Protein AF-A0A959HBH4-F1 (afdb_monomer)

Mean predicted aligned error: 7.28 Å

Foldseek 3Di:
DVVVVVLVVVVVVLLVLLVVLLVVLVVVLVPDPPVVLNVLSVVLNVLSVVLSVLSVVLVVPVDPLVVCVVPDDPVVSVVSVVVSVVSSVVSVVSSVVSSVSSVVSVCVVPPPPPDD

Radius of gyration: 18.72 Å; Cα contacts (8 Å, |Δi|>4): 64; chains: 1; bounding box: 37×23×65 Å

Solvent-accessible surface area (backbone atoms only — not comparable to full-atom values): 6484 Å² total; per-residue (Å²): 110,70,70,59,54,55,50,49,57,55,47,53,55,49,45,55,51,36,54,49,52,41,62,63,45,52,62,51,54,78,69,59,83,53,62,71,59,38,52,53,46,52,53,29,37,51,41,33,53,52,32,44,49,52,49,53,50,46,66,73,64,55,73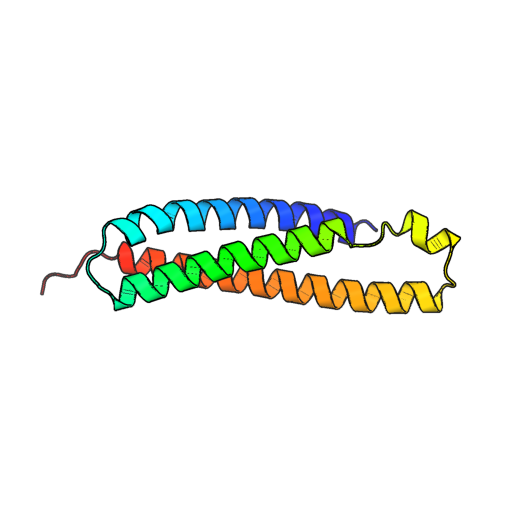,61,62,79,64,47,67,78,75,47,55,72,68,60,48,50,56,52,50,52,55,52,49,54,50,52,52,53,42,52,49,46,41,51,53,24,46,52,48,39,51,52,53,49,50,63,72,66,49,75,80,78,81,129

Structure (mmCIF, N/CA/C/O backbone):
data_AF-A0A959HBH4-F1
#
_entry.id   AF-A0A959HBH4-F1
#
loop_
_atom_site.group_PDB
_atom_site.id
_atom_site.type_symbol
_atom_site.label_atom_id
_atom_site.label_alt_id
_atom_site.label_comp_id
_atom_site.label_asym_id
_atom_site.label_entity_id
_atom_site.label_seq_id
_atom_site.pdbx_PDB_ins_code
_atom_site.Cartn_x
_atom_site.Cartn_y
_atom_site.Cartn_z
_atom_site.occupancy
_atom_site.B_iso_or_equiv
_atom_site.auth_seq_id
_atom_site.auth_comp_id
_atom_site.auth_asym_id
_atom_site.auth_atom_id
_atom_site.pdbx_PDB_model_num
ATOM 1 N N . PHE A 1 1 ? 7.709 -13.247 -21.802 1.00 41.91 1 PHE A N 1
ATOM 2 C CA . PHE A 1 1 ? 6.452 -12.535 -22.123 1.00 41.91 1 PHE A CA 1
ATOM 3 C C . PHE A 1 1 ? 5.258 -13.007 -21.307 1.00 41.91 1 PHE A C 1
ATOM 5 O O . PHE A 1 1 ? 4.688 -12.171 -20.628 1.00 41.91 1 PHE A O 1
ATOM 12 N N . ARG A 1 2 ? 4.916 -14.307 -21.293 1.00 44.38 2 ARG A N 1
ATOM 13 C CA . ARG A 1 2 ? 3.791 -14.850 -20.494 1.00 44.38 2 ARG A CA 1
ATOM 14 C C . ARG A 1 2 ? 3.864 -14.469 -19.004 1.00 44.38 2 ARG A C 1
ATOM 16 O O . ARG A 1 2 ? 2.944 -13.848 -18.504 1.00 44.38 2 ARG A O 1
ATOM 23 N N . LYS A 1 3 ? 5.050 -14.614 -18.396 1.00 54.50 3 LYS A N 1
ATOM 24 C CA . LYS A 1 3 ? 5.319 -14.209 -17.003 1.00 54.50 3 LYS A CA 1
ATOM 25 C C . LYS A 1 3 ? 4.983 -12.747 -16.664 1.00 54.50 3 LYS A C 1
ATOM 27 O O . LYS A 1 3 ? 4.623 -12.480 -15.534 1.00 54.50 3 LYS A O 1
ATOM 32 N N . MET A 1 4 ? 5.107 -11.805 -17.604 1.00 55.00 4 MET A N 1
ATOM 33 C CA . MET A 1 4 ? 4.866 -10.379 -17.323 1.00 55.00 4 MET A CA 1
ATOM 34 C C . MET A 1 4 ? 3.374 -10.018 -17.406 1.00 55.00 4 MET A C 1
ATOM 36 O O . MET A 1 4 ? 2.914 -9.187 -16.634 1.00 55.00 4 MET A O 1
ATOM 40 N N . MET A 1 5 ? 2.614 -10.680 -18.290 1.00 53.12 5 MET A N 1
ATOM 41 C CA . MET A 1 5 ? 1.144 -10.592 -18.305 1.00 53.12 5 MET A CA 1
ATOM 42 C C . MET A 1 5 ? 0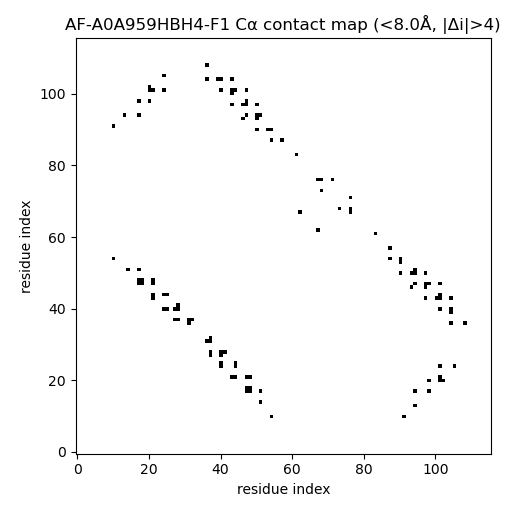.547 -11.262 -17.059 1.00 53.12 5 MET A C 1
ATOM 44 O O . MET A 1 5 ? -0.340 -10.700 -16.432 1.00 53.12 5 MET A O 1
ATOM 48 N N . ASP A 1 6 ? 1.097 -12.410 -16.648 1.00 65.62 6 ASP A N 1
ATOM 49 C CA . ASP A 1 6 ? 0.658 -13.107 -15.432 1.00 65.62 6 ASP A CA 1
ATOM 50 C C . ASP A 1 6 ? 0.889 -12.239 -14.176 1.00 65.62 6 ASP A C 1
ATOM 52 O O . ASP A 1 6 ? 0.053 -12.194 -13.279 1.00 65.62 6 ASP A O 1
ATOM 56 N N . VAL A 1 7 ? 2.001 -11.493 -14.126 1.00 66.69 7 VAL A N 1
ATOM 57 C CA . VAL A 1 7 ? 2.291 -10.538 -13.041 1.00 66.69 7 VAL A CA 1
ATOM 58 C C . VAL A 1 7 ? 1.347 -9.333 -13.070 1.00 66.69 7 VAL A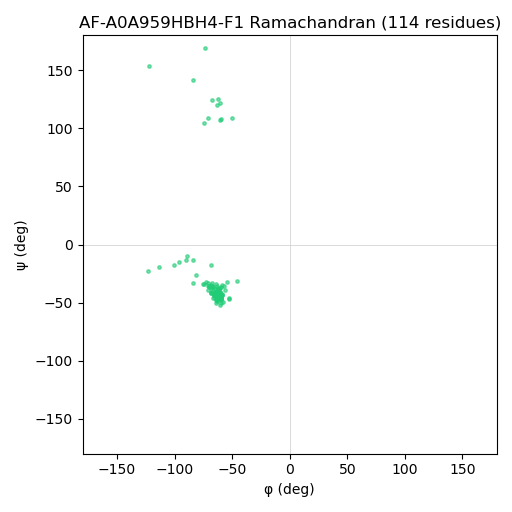 C 1
ATOM 60 O O . VAL A 1 7 ? 0.931 -8.880 -12.007 1.00 66.69 7 VAL A O 1
ATOM 63 N N . HIS A 1 8 ? 0.973 -8.838 -14.253 1.00 68.50 8 HIS A N 1
ATOM 64 C CA . HIS A 1 8 ? -0.008 -7.760 -14.394 1.00 68.50 8 HIS A CA 1
ATOM 65 C C . HIS A 1 8 ? -1.371 -8.161 -13.816 1.00 68.50 8 HIS A C 1
ATOM 67 O O . HIS A 1 8 ? -1.906 -7.452 -12.967 1.00 68.50 8 HIS A O 1
ATOM 73 N N . ASP A 1 9 ? -1.911 -9.310 -14.223 1.00 73.62 9 ASP A N 1
ATOM 74 C CA . ASP A 1 9 ? -3.252 -9.729 -13.801 1.00 73.62 9 ASP A CA 1
ATOM 75 C C . ASP A 1 9 ? -3.302 -10.015 -12.293 1.00 73.62 9 ASP A C 1
ATOM 77 O O . ASP A 1 9 ? -4.188 -9.524 -11.592 1.00 73.62 9 ASP A O 1
ATOM 81 N N . VAL A 1 10 ? -2.284 -10.701 -11.762 1.00 77.00 10 VAL A N 1
ATOM 82 C CA . VAL A 1 10 ? -2.151 -10.948 -10.317 1.00 77.00 10 VAL A CA 1
ATOM 83 C C . VAL A 1 10 ? -2.003 -9.643 -9.529 1.00 77.00 10 VAL A C 1
ATOM 85 O O . VAL A 1 10 ? -2.536 -9.515 -8.425 1.00 77.00 10 VAL A O 1
ATOM 88 N N . ALA A 1 11 ? -1.285 -8.655 -10.063 1.00 77.19 11 ALA A N 1
ATOM 89 C CA . ALA A 1 11 ? -1.141 -7.369 -9.396 1.00 77.19 11 ALA A CA 1
ATOM 90 C C . ALA A 1 11 ? -2.447 -6.563 -9.402 1.00 77.19 11 ALA A C 1
ATOM 92 O O . ALA A 1 11 ? -2.774 -5.946 -8.389 1.00 77.19 11 ALA A O 1
ATOM 93 N N . MET A 1 12 ? -3.232 -6.625 -10.481 1.00 80.75 12 MET A N 1
ATOM 94 C CA . MET A 1 12 ? -4.549 -5.984 -10.542 1.00 80.75 12 MET A CA 1
ATOM 95 C C . MET A 1 12 ? -5.524 -6.573 -9.518 1.00 80.75 12 MET A C 1
ATOM 97 O O . MET A 1 12 ? -6.245 -5.823 -8.858 1.00 80.75 12 MET A O 1
ATOM 101 N N . GLU A 1 13 ? -5.518 -7.893 -9.313 1.00 86.31 13 GLU A N 1
ATOM 102 C CA . GLU A 1 13 ? -6.309 -8.524 -8.248 1.00 86.31 13 GLU A CA 1
ATOM 103 C C . GLU A 1 13 ? -5.903 -8.015 -6.857 1.00 86.31 13 GLU A C 1
ATOM 105 O O . GLU A 1 13 ? -6.760 -7.656 -6.042 1.00 86.31 13 GLU A O 1
ATOM 110 N N . LYS A 1 14 ? -4.594 -7.905 -6.599 1.00 84.94 14 LYS A N 1
ATOM 111 C CA . LYS A 1 14 ? -4.070 -7.372 -5.333 1.00 84.94 14 LYS A CA 1
ATOM 112 C C . LYS A 1 14 ? -4.432 -5.900 -5.127 1.00 84.94 14 LYS A C 1
ATOM 114 O O . LYS A 1 14 ? -4.783 -5.529 -4.012 1.00 84.94 14 LYS A O 1
ATOM 119 N N . ILE A 1 15 ? -4.420 -5.075 -6.176 1.00 87.06 15 ILE A N 1
ATOM 120 C CA . ILE A 1 15 ? -4.868 -3.672 -6.110 1.00 87.06 15 ILE A CA 1
ATOM 121 C C . ILE A 1 15 ? -6.335 -3.589 -5.673 1.00 87.06 15 ILE A C 1
ATOM 123 O O . ILE A 1 15 ? -6.691 -2.770 -4.822 1.00 87.06 15 ILE A O 1
ATOM 127 N N . VAL A 1 16 ? -7.205 -4.447 -6.218 1.00 90.12 16 VAL A N 1
ATOM 128 C CA . VAL A 1 16 ? -8.621 -4.492 -5.816 1.00 90.12 16 VAL A CA 1
ATOM 129 C C . VAL A 1 16 ? -8.753 -4.860 -4.336 1.00 90.12 16 VAL A C 1
ATOM 131 O O . VAL A 1 16 ? -9.531 -4.233 -3.610 1.00 90.12 16 VAL A O 1
ATOM 134 N N . GLU A 1 17 ? -7.980 -5.841 -3.866 1.00 91.56 17 GLU A N 1
ATOM 135 C CA . GLU A 1 17 ? -7.958 -6.238 -2.456 1.00 91.56 17 GLU A CA 1
ATOM 136 C C . GLU A 1 17 ? -7.459 -5.108 -1.542 1.00 91.56 17 GLU A C 1
ATOM 138 O O . GLU A 1 17 ? -8.102 -4.803 -0.536 1.00 91.56 17 GLU A O 1
ATOM 143 N N . MET A 1 18 ? -6.368 -4.434 -1.908 1.00 92.00 18 MET A N 1
ATOM 144 C CA . MET A 1 18 ? -5.812 -3.301 -1.162 1.00 92.00 18 MET A CA 1
ATOM 145 C C . MET A 1 18 ? -6.812 -2.151 -1.046 1.00 92.00 18 MET A C 1
ATOM 147 O O . MET A 1 18 ? -7.060 -1.646 0.049 1.00 92.00 18 MET A O 1
ATOM 151 N N . ASN A 1 19 ? -7.464 -1.798 -2.155 1.00 91.44 19 ASN A N 1
ATOM 152 C CA . ASN A 1 19 ? -8.509 -0.779 -2.180 1.00 91.44 19 ASN A CA 1
ATOM 153 C C . ASN A 1 19 ? -9.704 -1.152 -1.294 1.00 91.44 19 ASN A C 1
ATOM 155 O O . ASN A 1 19 ? -10.279 -0.296 -0.614 1.00 91.44 19 ASN A O 1
ATOM 159 N N . ARG A 1 20 ? -10.079 -2.435 -1.262 1.00 94.12 20 ARG A N 1
ATOM 160 C CA . ARG A 1 20 ? -11.112 -2.933 -0.350 1.00 94.12 20 ARG A CA 1
ATOM 161 C C . ARG A 1 20 ? -10.680 -2.793 1.111 1.00 94.12 20 ARG A C 1
ATOM 163 O O . ARG A 1 20 ? -11.468 -2.279 1.899 1.00 94.12 20 ARG A O 1
ATOM 170 N N . LEU A 1 21 ? -9.456 -3.193 1.463 1.00 93.44 21 LEU A N 1
ATOM 171 C CA . LEU A 1 21 ? -8.917 -3.064 2.824 1.00 93.44 21 LEU A CA 1
ATOM 172 C C . LEU A 1 21 ? -8.880 -1.602 3.283 1.00 93.44 21 LEU A C 1
ATOM 174 O O . LEU A 1 21 ? -9.374 -1.296 4.366 1.00 93.44 21 LEU A O 1
ATOM 178 N N . ALA A 1 22 ? -8.393 -0.688 2.440 1.00 92.62 22 ALA A N 1
ATOM 179 C CA . ALA A 1 22 ? -8.369 0.741 2.748 1.00 92.62 22 ALA A CA 1
ATOM 180 C C . ALA A 1 22 ? -9.785 1.290 2.994 1.00 92.62 22 ALA A C 1
ATOM 182 O O . ALA A 1 22 ? -10.023 2.003 3.968 1.00 92.62 22 ALA A O 1
ATOM 183 N N . ARG A 1 23 ? -10.764 0.914 2.157 1.00 94.12 23 ARG A N 1
ATOM 184 C CA . ARG A 1 23 ? -12.178 1.288 2.352 1.00 94.12 23 ARG A CA 1
ATOM 185 C C . ARG A 1 23 ? -12.779 0.706 3.626 1.00 94.12 23 ARG A C 1
ATOM 187 O O . ARG A 1 23 ? -13.625 1.356 4.226 1.00 94.12 23 ARG A O 1
ATOM 194 N N . THR A 1 24 ? -12.368 -0.492 4.031 1.00 93.50 24 THR A N 1
ATOM 195 C CA . THR A 1 24 ? -12.807 -1.101 5.291 1.00 93.50 24 THR A CA 1
ATOM 196 C C . THR A 1 24 ? -12.196 -0.405 6.505 1.00 93.50 24 THR A C 1
ATOM 198 O O . THR A 1 24 ? -12.882 -0.269 7.509 1.00 93.50 24 THR A O 1
ATOM 201 N N . LEU A 1 25 ? -10.951 0.069 6.421 1.00 91.44 25 LEU A N 1
ATOM 202 C CA . LEU A 1 25 ? -10.263 0.758 7.517 1.00 91.44 25 LEU A CA 1
ATOM 203 C C . LEU A 1 25 ? -10.743 2.205 7.735 1.00 91.44 25 LEU A C 1
ATOM 205 O O . LEU A 1 25 ? -10.806 2.659 8.876 1.00 91.44 25 LEU A O 1
ATOM 209 N N . LYS A 1 26 ? -11.127 2.920 6.666 1.00 92.38 26 LYS A N 1
ATOM 210 C CA . LYS A 1 26 ? -11.552 4.337 6.722 1.00 92.38 26 LYS A CA 1
ATOM 211 C C . LYS A 1 26 ? -12.667 4.624 7.751 1.00 92.38 26 LYS A C 1
ATOM 213 O O . LYS A 1 26 ? -12.483 5.541 8.542 1.00 92.38 26 LYS A O 1
ATOM 218 N N . PRO A 1 27 ? -13.762 3.846 7.837 1.00 92.56 27 PRO A N 1
ATOM 219 C CA . PRO A 1 27 ? -14.784 4.056 8.863 1.00 92.56 27 PRO A CA 1
ATOM 220 C C . PRO A 1 27 ? -14.259 3.943 10.298 1.00 92.56 27 PRO A C 1
ATOM 222 O O . PRO A 1 27 ? -14.687 4.706 11.155 1.00 92.56 27 PRO A O 1
ATOM 225 N N . TYR A 1 28 ? -13.320 3.026 10.563 1.00 89.31 28 TYR A N 1
ATOM 226 C CA . TYR A 1 28 ? -12.747 2.853 11.902 1.00 89.31 28 TYR A CA 1
ATOM 227 C C . TYR A 1 28 ? -11.854 4.027 12.296 1.00 89.31 28 TYR A C 1
ATOM 229 O O . TYR A 1 28 ? -11.884 4.449 13.448 1.00 89.31 28 TYR A O 1
ATOM 237 N N . ARG A 1 29 ? -11.119 4.596 11.333 1.00 87.81 29 ARG A N 1
ATOM 238 C CA . ARG A 1 29 ? -10.379 5.848 11.532 1.00 87.81 29 ARG A CA 1
ATOM 239 C C . ARG A 1 29 ? -11.299 6.980 11.992 1.00 87.81 29 ARG A C 1
ATOM 241 O O . ARG A 1 29 ? -10.915 7.786 12.825 1.00 87.81 29 ARG A O 1
ATOM 248 N N . ASP A 1 30 ? -12.504 7.049 11.438 1.00 85.19 30 ASP A N 1
ATOM 249 C CA . ASP A 1 30 ? -13.426 8.149 11.718 1.00 85.19 30 ASP A CA 1
ATOM 250 C C . ASP A 1 30 ? -14.245 7.917 13.011 1.00 85.19 30 ASP A C 1
ATOM 252 O O . ASP A 1 30 ? -14.867 8.851 13.514 1.00 85.19 30 ASP A O 1
ATOM 256 N N . SER A 1 31 ? -14.254 6.691 13.559 1.00 86.12 31 SER A N 1
ATOM 257 C CA . SER A 1 31 ? -15.074 6.312 14.723 1.00 86.12 31 SER A CA 1
ATOM 258 C C . SER A 1 31 ? -14.301 5.973 16.002 1.00 86.12 31 SER A C 1
ATOM 260 O O . SER A 1 31 ? -14.914 5.896 17.065 1.00 86.12 31 SER A O 1
ATOM 262 N N . LEU A 1 32 ? -13.005 5.661 15.917 1.00 86.88 32 LEU A N 1
ATOM 263 C CA . LEU A 1 32 ? -12.203 5.268 17.080 1.00 86.88 32 LEU A CA 1
ATOM 264 C C . LEU A 1 32 ? -11.677 6.493 17.834 1.00 86.88 32 LEU A C 1
ATOM 266 O O . LEU A 1 32 ? -11.255 7.470 17.230 1.00 86.88 32 LEU A O 1
ATOM 270 N N . GLU A 1 33 ? -11.658 6.405 19.164 1.00 87.69 33 GLU A N 1
ATOM 271 C CA . GLU A 1 33 ? -11.054 7.419 20.045 1.00 87.69 33 GLU A CA 1
ATOM 272 C C . GLU A 1 33 ? -9.617 7.054 20.460 1.00 87.69 33 GLU A C 1
ATOM 274 O O . GLU A 1 33 ? -8.875 7.894 20.966 1.00 87.69 33 GLU A O 1
AT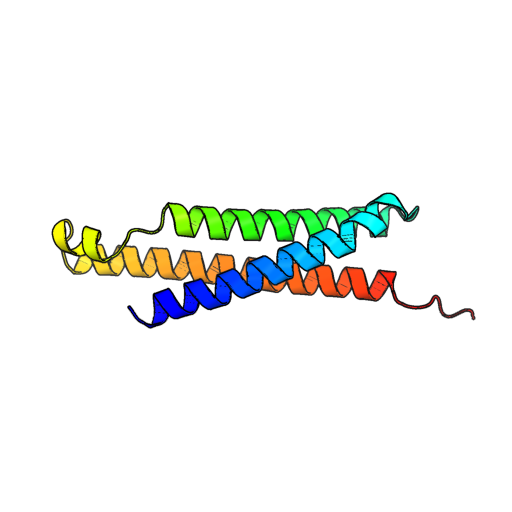OM 279 N N . ASP A 1 34 ? -9.211 5.794 20.260 1.00 89.06 34 ASP A N 1
ATOM 280 C CA . ASP A 1 34 ? -7.871 5.312 20.597 1.00 89.06 34 ASP A CA 1
ATOM 281 C C . ASP A 1 34 ? -6.846 5.834 19.584 1.00 89.06 34 ASP A C 1
ATOM 283 O O . ASP A 1 34 ? -6.745 5.331 18.463 1.00 89.06 34 ASP A O 1
ATOM 287 N N . GLN A 1 35 ? -6.066 6.833 19.999 1.00 88.94 35 GLN A N 1
ATOM 288 C CA . GLN A 1 35 ? -5.068 7.479 19.151 1.00 88.94 35 GLN A CA 1
ATOM 289 C C . GLN A 1 35 ? -4.004 6.507 18.620 1.00 88.94 35 GLN A C 1
ATOM 291 O O . GLN A 1 35 ? -3.567 6.660 17.482 1.00 88.94 35 GLN A O 1
ATOM 296 N N . ALA A 1 36 ? -3.609 5.490 19.394 1.00 89.06 36 ALA A N 1
ATOM 297 C CA . ALA A 1 36 ? -2.612 4.525 18.937 1.00 89.06 36 ALA A CA 1
ATOM 298 C C . ALA A 1 36 ? -3.171 3.665 17.794 1.00 89.06 36 ALA A C 1
ATOM 300 O O . ALA A 1 36 ? -2.496 3.453 16.787 1.00 89.06 36 ALA A O 1
ATOM 301 N N . LEU A 1 37 ? -4.431 3.231 17.906 1.00 88.31 37 LEU A N 1
ATOM 302 C CA . LEU A 1 37 ? -5.111 2.521 16.819 1.00 88.31 37 LEU A CA 1
ATOM 303 C C . LEU A 1 37 ? -5.371 3.428 15.611 1.00 88.31 37 LEU A C 1
ATOM 305 O O . LEU A 1 37 ? -5.246 2.968 14.478 1.00 88.31 37 LEU A O 1
ATOM 309 N N . LEU A 1 38 ? -5.697 4.706 15.820 1.00 91.31 38 LEU A N 1
ATOM 310 C CA . LEU A 1 38 ? -5.849 5.671 14.727 1.00 91.31 38 LEU A CA 1
ATOM 311 C C . LEU A 1 38 ? -4.554 5.842 13.927 1.00 91.31 38 LEU A C 1
ATOM 313 O O . LEU A 1 38 ? -4.596 5.825 12.695 1.00 91.31 38 LEU A O 1
ATOM 317 N N . ASP A 1 39 ? -3.413 5.962 14.603 1.00 92.50 39 ASP A N 1
ATOM 318 C CA . ASP A 1 39 ? -2.107 6.078 13.952 1.00 92.50 39 ASP A CA 1
ATOM 319 C C . ASP A 1 39 ? -1.763 4.797 13.170 1.00 92.50 39 ASP A C 1
ATOM 321 O O . ASP A 1 39 ? -1.311 4.874 12.024 1.00 92.50 39 ASP A O 1
ATOM 325 N N . GLU A 1 40 ? -2.056 3.614 13.731 1.00 92.88 40 GLU A N 1
ATOM 326 C CA . GLU A 1 40 ? -1.902 2.331 13.028 1.00 92.88 40 GLU A CA 1
ATOM 327 C C . GLU A 1 40 ? -2.788 2.242 11.773 1.00 92.88 40 GLU A C 1
ATOM 329 O O . GLU A 1 40 ? -2.331 1.784 10.723 1.00 92.88 40 GLU A O 1
ATOM 334 N N . ILE A 1 41 ? -4.040 2.700 11.852 1.00 92.38 41 ILE A N 1
ATOM 335 C CA . ILE A 1 41 ? -4.977 2.712 10.722 1.00 92.38 41 ILE A CA 1
ATOM 336 C C . ILE A 1 41 ? -4.512 3.678 9.631 1.00 92.38 41 ILE A C 1
ATOM 338 O O . ILE A 1 41 ? -4.527 3.317 8.453 1.00 92.38 41 ILE A O 1
ATOM 342 N N . ASN A 1 42 ? -4.096 4.888 10.006 1.00 93.31 42 ASN A N 1
ATOM 343 C CA . ASN A 1 42 ? -3.597 5.885 9.062 1.00 93.31 42 ASN A CA 1
ATOM 344 C C . ASN A 1 42 ? -2.371 5.366 8.315 1.00 93.31 42 ASN A C 1
ATOM 346 O O . ASN A 1 42 ? -2.340 5.409 7.086 1.00 93.31 42 ASN A O 1
ATOM 350 N N . LEU A 1 43 ? -1.415 4.789 9.047 1.00 94.00 43 LEU A N 1
ATOM 351 C CA . LEU A 1 43 ? -0.217 4.201 8.462 1.00 94.00 43 LEU A CA 1
ATOM 352 C C . LEU A 1 43 ? -0.549 3.017 7.543 1.00 94.00 43 LEU A C 1
ATOM 354 O O . LEU A 1 43 ? 0.056 2.867 6.481 1.00 94.00 43 LEU A O 1
ATOM 358 N N . ALA A 1 44 ? -1.511 2.171 7.923 1.00 92.50 44 ALA A N 1
ATOM 359 C CA . ALA A 1 44 ? -1.952 1.061 7.084 1.00 92.50 44 ALA A CA 1
ATOM 360 C C . ALA A 1 44 ? -2.602 1.553 5.780 1.00 92.50 44 ALA A C 1
ATOM 362 O O . ALA A 1 44 ? -2.302 1.017 4.714 1.00 92.50 44 ALA A O 1
ATOM 363 N N . ILE A 1 45 ? -3.453 2.583 5.839 1.00 93.06 45 ILE A N 1
ATOM 364 C CA . ILE A 1 45 ? -4.078 3.185 4.651 1.00 93.06 45 ILE A CA 1
ATOM 365 C C . ILE A 1 45 ? -3.017 3.815 3.743 1.00 93.06 45 ILE A C 1
ATOM 367 O O . ILE A 1 45 ? -3.015 3.528 2.549 1.00 93.06 45 ILE A O 1
ATOM 371 N N . GLU A 1 46 ? -2.093 4.602 4.295 1.00 94.50 46 GLU A N 1
ATOM 372 C CA . GLU A 1 46 ? -1.019 5.250 3.530 1.00 94.50 46 GLU A CA 1
ATOM 373 C C . GLU A 1 46 ? -0.151 4.221 2.795 1.00 94.50 46 GLU A C 1
ATOM 375 O O . GLU A 1 46 ? 0.141 4.371 1.610 1.00 94.50 46 GLU A O 1
ATOM 380 N N . ARG A 1 47 ? 0.210 3.123 3.466 1.00 92.50 47 ARG A N 1
ATOM 381 C CA . ARG A 1 47 ? 0.987 2.032 2.860 1.00 92.50 47 ARG A CA 1
ATOM 382 C C . ARG A 1 47 ? 0.240 1.331 1.729 1.00 92.50 47 ARG A C 1
ATOM 384 O O . ARG A 1 47 ? 0.844 1.015 0.706 1.00 92.50 47 ARG A O 1
ATOM 391 N N . LEU A 1 48 ? -1.061 1.092 1.902 1.00 92.31 48 LEU A N 1
ATOM 392 C CA . LEU A 1 48 ? -1.898 0.514 0.851 1.00 92.31 48 LEU A CA 1
ATOM 393 C C . LEU A 1 48 ? -1.982 1.449 -0.363 1.00 92.31 48 LEU A C 1
ATOM 395 O O . LEU A 1 48 ? -1.761 1.005 -1.484 1.00 92.31 48 LEU A O 1
ATOM 399 N N . GLU A 1 49 ? -2.263 2.732 -0.148 1.00 92.38 49 GLU A N 1
ATOM 400 C CA . GLU A 1 49 ? -2.405 3.711 -1.232 1.00 92.38 49 GLU A CA 1
ATOM 401 C C . GLU A 1 49 ? -1.062 3.955 -1.948 1.00 92.38 49 GLU A C 1
ATOM 403 O O . GLU A 1 49 ? -1.016 3.959 -3.177 1.00 92.38 49 GLU A O 1
ATOM 408 N N . GLY A 1 50 ? 0.051 4.034 -1.212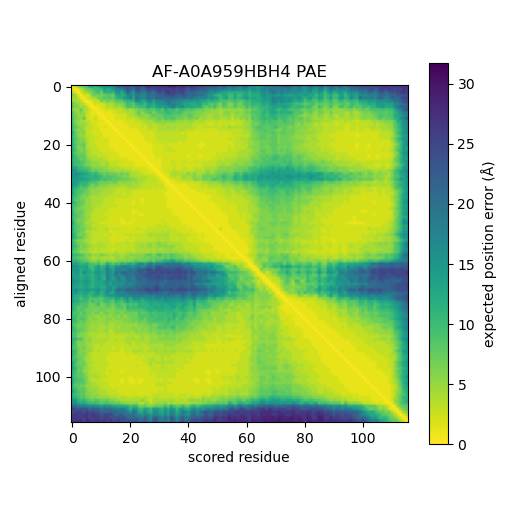 1.00 91.69 50 GLY A N 1
ATOM 409 C CA . GLY A 1 50 ? 1.387 4.201 -1.793 1.00 91.69 50 GLY A CA 1
ATOM 410 C C . GLY A 1 50 ? 1.865 2.992 -2.604 1.00 91.69 50 GLY A C 1
ATOM 411 O O . GLY A 1 50 ? 2.506 3.151 -3.643 1.00 91.69 50 GLY A O 1
ATOM 412 N N . ALA A 1 51 ? 1.538 1.769 -2.174 1.00 89.69 51 ALA A N 1
ATOM 413 C CA . ALA A 1 51 ? 1.873 0.567 -2.937 1.00 89.69 51 ALA A CA 1
ATOM 414 C C . ALA A 1 51 ? 0.996 0.402 -4.198 1.00 89.69 51 ALA A C 1
ATOM 416 O O . ALA A 1 51 ? 1.494 -0.096 -5.209 1.00 89.69 51 ALA A O 1
ATOM 417 N N . ASP A 1 52 ? -0.267 0.849 -4.167 1.00 89.81 52 ASP A N 1
ATOM 418 C CA . ASP A 1 52 ? -1.133 0.940 -5.356 1.00 89.81 52 ASP A CA 1
ATOM 419 C C . ASP A 1 52 ? -0.557 1.948 -6.365 1.00 89.81 52 ASP A C 1
ATOM 421 O O . ASP A 1 52 ? -0.307 1.612 -7.524 1.00 89.81 52 ASP A O 1
ATOM 425 N N . GLU A 1 53 ? -0.216 3.157 -5.906 1.00 90.75 53 GLU A N 1
ATOM 426 C CA . GLU A 1 53 ? 0.379 4.192 -6.755 1.00 90.75 53 GLU A CA 1
ATOM 427 C C . GLU A 1 53 ? 1.701 3.737 -7.390 1.00 90.75 53 GLU A C 1
ATOM 429 O O . GLU A 1 53 ? 1.894 3.912 -8.595 1.00 90.75 53 GLU A O 1
ATOM 434 N N . ALA A 1 54 ? 2.582 3.084 -6.626 1.00 89.69 54 ALA A N 1
ATOM 435 C CA . ALA A 1 54 ? 3.839 2.551 -7.150 1.00 89.69 54 ALA A CA 1
ATOM 436 C C . ALA A 1 54 ? 3.608 1.510 -8.259 1.00 89.69 54 ALA A C 1
ATOM 438 O O . ALA A 1 54 ? 4.295 1.528 -9.285 1.00 89.69 54 ALA A O 1
ATOM 439 N N . MET A 1 55 ? 2.616 0.630 -8.087 1.00 86.06 55 MET A N 1
ATOM 440 C CA . MET A 1 55 ? 2.233 -0.350 -9.103 1.00 86.06 55 MET A CA 1
ATOM 441 C C . MET A 1 55 ? 1.655 0.331 -10.351 1.00 86.06 55 MET A C 1
ATOM 443 O O . MET A 1 55 ? 2.044 0.007 -11.474 1.00 86.06 55 MET A O 1
ATOM 447 N N . MET A 1 56 ? 0.775 1.318 -10.176 1.00 85.94 56 MET A N 1
ATOM 448 C CA . MET A 1 56 ? 0.188 2.094 -11.271 1.00 85.94 56 MET A CA 1
ATOM 449 C C . MET A 1 56 ? 1.243 2.890 -12.048 1.00 85.94 56 MET A C 1
ATOM 451 O O . MET A 1 56 ? 1.236 2.897 -13.282 1.00 85.94 56 MET A O 1
ATOM 455 N N . GLN A 1 57 ? 2.192 3.516 -11.351 1.00 87.81 57 GLN A N 1
ATOM 456 C CA . GLN A 1 57 ? 3.301 4.241 -11.964 1.00 87.81 57 GLN A CA 1
ATOM 457 C C . GLN A 1 57 ? 4.230 3.295 -12.727 1.00 87.81 57 GLN A C 1
ATOM 459 O O . GLN A 1 57 ? 4.639 3.605 -13.852 1.00 87.81 57 GLN A O 1
ATOM 464 N N . TRP A 1 58 ? 4.534 2.128 -12.157 1.00 84.69 58 TRP A N 1
ATOM 465 C CA . TRP A 1 58 ? 5.295 1.101 -12.855 1.00 84.69 58 TRP A CA 1
ATOM 466 C C . TRP A 1 58 ? 4.563 0.657 -14.121 1.00 84.69 58 TRP A C 1
ATOM 468 O O . TRP A 1 58 ? 5.155 0.681 -15.189 1.00 84.69 58 TRP A O 1
ATOM 478 N N . MET A 1 59 ? 3.258 0.381 -14.071 1.00 79.12 59 MET A N 1
ATOM 479 C CA . MET A 1 59 ? 2.490 0.002 -15.266 1.00 79.12 59 MET A CA 1
ATOM 480 C C . MET A 1 59 ? 2.437 1.105 -16.332 1.00 79.12 59 MET A C 1
ATOM 482 O O . MET A 1 59 ? 2.472 0.808 -17.527 1.00 79.12 59 MET A O 1
ATOM 486 N N . ALA A 1 60 ? 2.372 2.375 -15.925 1.00 82.19 60 ALA A N 1
ATOM 487 C CA . ALA A 1 60 ? 2.361 3.509 -16.847 1.00 82.19 60 ALA A CA 1
ATOM 488 C C . ALA A 1 60 ? 3.718 3.737 -17.536 1.00 82.19 60 ALA A C 1
ATOM 490 O O . ALA A 1 60 ? 3.763 4.183 -18.685 1.00 82.19 60 ALA A O 1
ATOM 491 N N . THR A 1 61 ? 4.817 3.447 -16.837 1.00 78.06 61 THR A N 1
ATOM 492 C CA . THR A 1 61 ? 6.188 3.706 -17.306 1.00 78.06 61 THR A CA 1
ATOM 493 C C . THR A 1 61 ? 6.886 2.464 -17.851 1.00 78.06 61 THR A C 1
ATOM 495 O O . THR A 1 61 ? 7.860 2.601 -18.594 1.00 78.06 61 THR A O 1
ATOM 498 N N . SER A 1 62 ? 6.377 1.266 -17.538 1.00 68.62 62 SER A N 1
ATOM 499 C CA . SER A 1 62 ? 6.986 0.001 -17.926 1.00 68.62 62 SER A CA 1
ATOM 500 C C . SER A 1 62 ? 6.997 -0.105 -19.452 1.00 68.62 62 SER A C 1
ATOM 502 O O . SER A 1 62 ? 5.951 -0.042 -20.118 1.00 68.62 62 SER A O 1
ATOM 504 N N . PRO A 1 63 ? 8.186 -0.220 -20.051 1.00 63.34 63 PRO A N 1
ATOM 505 C CA . PRO A 1 63 ? 8.319 -0.198 -21.488 1.00 63.34 63 PRO A CA 1
ATOM 506 C C . PRO A 1 63 ? 7.682 -1.448 -22.093 1.00 63.34 63 PRO A C 1
ATOM 508 O O . PRO A 1 63 ? 8.051 -2.585 -21.796 1.00 63.34 63 PRO A O 1
ATOM 511 N N . LYS A 1 64 ? 6.738 -1.242 -23.020 1.00 66.31 64 LYS A N 1
ATOM 512 C CA . LYS A 1 64 ? 6.194 -2.334 -23.832 1.00 66.31 64 LYS A CA 1
ATOM 513 C C . LYS A 1 64 ? 7.347 -2.947 -24.616 1.00 66.31 64 LYS A C 1
ATOM 515 O O . LYS A 1 64 ? 7.808 -2.351 -25.584 1.00 66.31 64 LYS A O 1
ATOM 520 N N . LEU A 1 65 ? 7.777 -4.141 -24.220 1.00 56.59 65 LEU A N 1
ATOM 521 C CA . LEU A 1 65 ? 8.907 -4.869 -24.804 1.00 56.59 65 LEU A CA 1
ATOM 522 C C . LEU A 1 65 ? 8.931 -4.902 -26.342 1.00 56.59 65 LEU A C 1
ATOM 524 O O . LEU A 1 65 ? 10.007 -4.911 -26.930 1.00 56.59 65 LEU A O 1
ATOM 528 N N . GLY A 1 66 ? 7.763 -4.899 -26.994 1.00 57.84 66 GLY A N 1
ATOM 529 C CA . GLY A 1 66 ? 7.674 -4.814 -28.453 1.00 57.84 66 GLY A CA 1
ATOM 530 C C . GLY A 1 66 ? 8.357 -3.569 -29.030 1.00 57.84 66 GLY A C 1
ATOM 531 O O . GLY A 1 66 ? 9.000 -3.673 -30.059 1.00 57.84 66 GLY A O 1
ATOM 532 N N . LYS A 1 67 ? 8.291 -2.428 -28.333 1.00 62.75 67 LYS A N 1
ATOM 533 C CA . LYS A 1 67 ? 8.934 -1.170 -28.743 1.00 62.75 67 LYS A CA 1
ATOM 534 C C . LYS A 1 67 ? 10.424 -1.103 -28.398 1.00 62.75 67 LYS A C 1
ATOM 536 O O . LYS A 1 67 ? 11.145 -0.370 -29.057 1.00 62.75 67 LYS A O 1
ATOM 541 N N . LEU A 1 68 ? 10.878 -1.834 -27.375 1.00 64.88 68 LEU A N 1
ATOM 542 C CA . LEU A 1 68 ? 12.295 -1.867 -26.980 1.00 64.88 68 LEU A CA 1
ATOM 543 C C . LEU A 1 68 ? 13.144 -2.685 -27.949 1.00 64.88 68 LEU A C 1
ATOM 545 O O . LEU A 1 68 ? 14.301 -2.363 -28.193 1.00 64.88 68 LEU A O 1
ATOM 549 N N . ARG A 1 69 ? 12.557 -3.745 -28.513 1.00 60.81 69 ARG A N 1
ATOM 550 C CA . ARG A 1 69 ? 13.245 -4.642 -29.444 1.00 60.81 69 ARG A CA 1
ATOM 551 C C . ARG A 1 69 ? 13.577 -3.989 -30.789 1.00 60.81 69 ARG A C 1
ATOM 553 O O . ARG A 1 69 ? 14.414 -4.516 -31.512 1.00 60.81 69 ARG A O 1
ATOM 560 N N . ASP A 1 70 ? 12.921 -2.873 -31.099 1.00 69.25 70 ASP A N 1
ATOM 561 C CA . ASP A 1 70 ? 13.145 -2.088 -32.314 1.00 69.25 70 ASP A CA 1
ATOM 562 C C . ASP A 1 70 ? 14.223 -1.003 -32.120 1.00 69.25 70 ASP A C 1
ATOM 564 O O . ASP A 1 70 ? 14.685 -0.421 -33.100 1.00 69.25 70 ASP A O 1
ATOM 568 N N . THR A 1 71 ? 14.620 -0.706 -30.874 1.00 68.44 71 THR A N 1
ATOM 569 C CA . THR A 1 71 ? 15.483 0.441 -30.538 1.00 68.44 71 THR A CA 1
ATOM 570 C C . THR A 1 71 ? 16.768 0.093 -29.792 1.00 68.44 71 THR A C 1
ATOM 572 O O . THR A 1 71 ? 17.704 0.887 -29.850 1.00 68.44 71 THR A O 1
ATOM 575 N N . LEU A 1 72 ? 16.836 -1.047 -29.102 1.00 76.06 72 LEU A N 1
ATOM 576 C CA . LEU A 1 72 ? 17.975 -1.434 -28.264 1.00 76.06 72 LEU A CA 1
ATOM 577 C C . LEU A 1 72 ? 18.580 -2.767 -28.708 1.00 76.06 72 LEU A C 1
ATOM 579 O O . LEU A 1 72 ? 17.894 -3.621 -29.276 1.00 76.06 72 LEU A O 1
ATOM 583 N N . ASP A 1 73 ? 19.870 -2.951 -28.428 1.00 82.19 73 ASP A N 1
ATOM 584 C CA . ASP A 1 73 ? 20.530 -4.243 -28.610 1.00 82.19 73 ASP A CA 1
ATOM 585 C C . ASP A 1 73 ? 20.120 -5.256 -27.523 1.00 82.19 73 ASP A C 1
ATOM 587 O O . ASP A 1 73 ? 19.448 -4.931 -26.540 1.00 82.19 73 ASP A O 1
ATOM 591 N N . HIS A 1 74 ? 20.482 -6.525 -27.722 1.00 76.75 74 HIS A N 1
ATOM 592 C CA . HIS A 1 74 ? 20.070 -7.607 -26.828 1.00 76.75 74 HIS A CA 1
ATOM 593 C C . HIS A 1 74 ? 20.530 -7.392 -25.379 1.00 76.75 74 HIS A C 1
ATOM 595 O O . HIS A 1 74 ? 19.738 -7.603 -24.461 1.00 76.75 74 HIS A O 1
ATOM 601 N N . ASP A 1 75 ? 21.766 -6.940 -25.175 1.00 82.56 75 ASP A N 1
ATOM 602 C CA . ASP A 1 75 ? 22.355 -6.790 -23.844 1.00 82.56 75 ASP A CA 1
ATOM 603 C C . ASP A 1 75 ? 21.707 -5.620 -23.089 1.00 82.56 75 ASP A C 1
ATOM 605 O O . ASP A 1 75 ? 21.373 -5.741 -21.908 1.00 82.56 75 ASP A O 1
ATOM 609 N N . GLN A 1 76 ? 21.418 -4.517 -23.785 1.00 81.06 76 GLN A N 1
ATOM 610 C CA . GLN A 1 76 ? 20.667 -3.382 -23.247 1.00 81.06 76 GLN A CA 1
ATOM 611 C C . GLN A 1 76 ? 19.228 -3.759 -22.879 1.00 81.06 76 GLN A C 1
ATOM 613 O O . GLN A 1 76 ? 18.720 -3.330 -21.840 1.00 81.06 76 GLN A O 1
ATOM 618 N N . ILE A 1 77 ? 18.571 -4.586 -23.701 1.00 78.81 77 ILE A N 1
ATOM 619 C CA . ILE A 1 77 ? 17.232 -5.109 -23.403 1.00 78.81 77 ILE A CA 1
ATOM 620 C C . ILE A 1 77 ? 17.273 -5.981 -22.147 1.00 78.81 77 ILE A C 1
ATOM 622 O O . ILE A 1 77 ? 16.419 -5.819 -21.278 1.00 78.81 77 ILE A O 1
ATOM 626 N N . MET A 1 78 ? 18.250 -6.882 -22.028 1.00 81.00 78 MET A N 1
ATOM 627 C CA . MET A 1 78 ? 18.373 -7.764 -20.864 1.00 81.00 78 MET A CA 1
ATOM 628 C C . MET A 1 78 ? 18.629 -6.974 -19.576 1.00 81.00 78 MET A C 1
ATOM 630 O O . MET A 1 78 ? 17.908 -7.180 -18.602 1.00 81.00 78 MET A O 1
ATOM 634 N N . ALA A 1 79 ? 19.549 -6.005 -19.592 1.00 83.62 79 ALA A N 1
ATOM 635 C CA . ALA A 1 79 ? 19.828 -5.155 -18.434 1.00 83.62 79 ALA A CA 1
ATOM 636 C C . ALA A 1 79 ? 18.601 -4.333 -17.995 1.00 83.62 79 ALA A C 1
ATOM 638 O O . ALA A 1 79 ? 18.303 -4.231 -16.803 1.00 83.62 79 ALA A O 1
ATOM 639 N N . MET A 1 80 ? 17.844 -3.776 -18.949 1.00 80.50 80 MET A N 1
ATOM 640 C CA . MET A 1 80 ? 16.584 -3.099 -18.634 1.00 80.50 80 MET A CA 1
ATOM 641 C C . MET A 1 80 ? 15.559 -4.051 -18.020 1.00 80.50 80 MET A C 1
ATOM 643 O O . MET A 1 80 ? 14.884 -3.684 -17.064 1.00 80.50 80 MET A O 1
ATOM 647 N N . L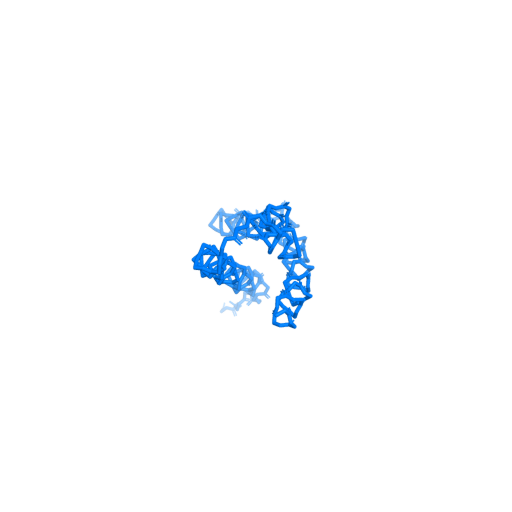EU A 1 81 ? 15.422 -5.264 -18.558 1.00 79.56 81 LEU A N 1
ATOM 648 C CA . LEU A 1 81 ? 14.452 -6.231 -18.051 1.00 79.56 81 LEU A CA 1
ATOM 649 C C . LEU A 1 81 ? 14.785 -6.717 -16.646 1.00 79.56 81 LEU A C 1
ATOM 651 O O . LEU A 1 81 ? 13.866 -6.902 -15.854 1.00 79.56 81 LEU A O 1
ATOM 655 N N . GLU A 1 82 ? 16.063 -6.891 -16.324 1.00 83.38 82 GLU A N 1
ATOM 656 C CA . GLU A 1 82 ? 16.504 -7.213 -14.966 1.00 83.38 82 GLU A CA 1
ATOM 657 C C . GLU A 1 82 ? 16.153 -6.088 -13.985 1.00 83.38 82 GLU A C 1
ATOM 659 O O . GLU A 1 82 ? 15.557 -6.351 -12.941 1.00 83.38 82 GLU A O 1
ATOM 664 N N . ALA A 1 83 ? 16.415 -4.831 -14.354 1.00 83.88 83 ALA A N 1
ATOM 665 C CA . ALA A 1 83 ? 16.054 -3.680 -13.527 1.00 83.88 83 ALA A CA 1
ATOM 666 C C . ALA A 1 83 ? 14.531 -3.548 -13.335 1.00 83.88 83 ALA A C 1
ATOM 668 O O . ALA A 1 83 ? 14.058 -3.231 -12.244 1.00 83.88 83 ALA A O 1
ATOM 669 N N . GLU A 1 84 ? 13.741 -3.799 -14.381 1.00 82.69 84 GLU A N 1
ATOM 670 C CA . GLU A 1 84 ? 12.278 -3.800 -14.285 1.00 82.69 84 GLU A CA 1
ATOM 671 C C . GLU A 1 84 ? 11.750 -4.969 -13.442 1.00 82.69 84 GLU A C 1
ATOM 673 O O . GLU A 1 84 ? 10.784 -4.791 -12.698 1.00 82.69 84 GLU A O 1
ATOM 678 N N . GLN A 1 85 ? 12.400 -6.136 -13.503 1.00 82.00 85 GLN A N 1
ATOM 679 C CA . GLN A 1 85 ? 12.066 -7.287 -12.666 1.00 82.00 85 GLN A CA 1
ATOM 680 C C . GLN A 1 85 ? 12.312 -6.990 -11.180 1.00 82.00 85 GLN A C 1
ATOM 682 O O . GLN A 1 85 ? 11.465 -7.287 -10.341 1.00 82.00 85 GLN A O 1
ATOM 687 N N . GLU A 1 86 ? 13.431 -6.353 -10.841 1.00 86.62 86 GLU A N 1
ATOM 688 C CA . GLU A 1 86 ? 13.720 -5.975 -9.456 1.00 86.62 86 GLU A CA 1
ATOM 689 C C . GLU A 1 86 ? 12.691 -4.969 -8.912 1.00 86.62 86 GLU A C 1
ATOM 691 O O . GLU A 1 86 ? 12.210 -5.103 -7.781 1.00 86.62 86 GLU A O 1
ATOM 696 N N . LYS A 1 87 ? 12.297 -3.980 -9.726 1.00 85.94 87 LYS A N 1
ATOM 697 C CA . LYS A 1 87 ? 11.265 -3.003 -9.348 1.00 85.94 87 LYS A CA 1
ATOM 698 C C . LYS A 1 87 ? 9.935 -3.682 -9.043 1.00 85.94 87 LYS A C 1
ATOM 700 O O . LYS A 1 87 ? 9.361 -3.421 -7.985 1.00 85.94 87 LYS A O 1
ATOM 705 N N . ILE A 1 88 ? 9.453 -4.550 -9.935 1.00 83.56 88 ILE A N 1
ATOM 706 C CA . ILE A 1 88 ? 8.152 -5.202 -9.745 1.00 83.56 88 ILE A CA 1
ATOM 707 C C . ILE A 1 88 ? 8.166 -6.174 -8.559 1.00 83.56 88 ILE A C 1
ATOM 709 O O . ILE A 1 88 ? 7.181 -6.252 -7.825 1.00 83.56 88 ILE A O 1
ATOM 713 N N . ASP A 1 89 ? 9.294 -6.836 -8.290 1.00 86.06 89 ASP A N 1
ATOM 714 C CA . ASP A 1 89 ? 9.452 -7.689 -7.109 1.00 86.06 89 ASP A CA 1
ATOM 715 C C . ASP A 1 89 ? 9.371 -6.872 -5.810 1.00 86.06 89 ASP A C 1
ATOM 717 O O . ASP A 1 89 ? 8.722 -7.284 -4.843 1.00 86.06 89 ASP A O 1
ATOM 721 N N . ASN A 1 90 ? 10.000 -5.695 -5.778 1.00 88.44 90 ASN A N 1
ATOM 722 C CA . ASN A 1 90 ? 9.959 -4.804 -4.619 1.00 88.44 90 ASN A CA 1
ATOM 723 C C . ASN A 1 90 ? 8.562 -4.207 -4.398 1.00 88.44 90 ASN A C 1
ATOM 725 O O . ASN A 1 90 ? 8.081 -4.198 -3.262 1.00 88.44 90 ASN A O 1
ATOM 729 N N . ILE A 1 91 ? 7.878 -3.793 -5.469 1.00 88.56 91 ILE A N 1
ATOM 730 C CA . ILE A 1 91 ? 6.479 -3.343 -5.410 1.00 88.56 91 ILE A CA 1
ATOM 731 C C . ILE A 1 91 ? 5.586 -4.476 -4.887 1.00 88.56 91 ILE A C 1
ATOM 733 O O . ILE A 1 91 ? 4.827 -4.276 -3.941 1.00 88.56 91 ILE A O 1
ATOM 737 N N . GLY A 1 92 ? 5.728 -5.696 -5.412 1.00 87.12 92 GLY A N 1
ATOM 738 C CA . GLY A 1 92 ? 4.941 -6.854 -4.977 1.00 87.12 92 GLY A CA 1
ATOM 739 C C . GLY A 1 92 ? 5.127 -7.207 -3.495 1.00 87.12 92 GLY A C 1
ATOM 740 O O . GLY A 1 92 ? 4.157 -7.551 -2.805 1.00 87.12 92 GLY A O 1
ATOM 741 N N . LYS A 1 93 ? 6.353 -7.074 -2.970 1.00 89.81 93 LYS A N 1
ATOM 742 C CA . LYS A 1 93 ? 6.636 -7.213 -1.530 1.00 89.81 93 LYS A CA 1
ATOM 743 C C . LYS A 1 93 ? 5.959 -6.112 -0.717 1.00 89.81 93 LYS A C 1
ATOM 745 O O . LYS A 1 93 ? 5.319 -6.424 0.287 1.00 89.81 93 LYS A O 1
ATOM 750 N N . ALA A 1 94 ? 6.053 -4.856 -1.158 1.00 90.31 94 ALA A N 1
ATOM 751 C CA . ALA A 1 94 ? 5.416 -3.722 -0.489 1.00 90.31 94 ALA A CA 1
ATOM 752 C C . ALA A 1 94 ? 3.889 -3.880 -0.438 1.00 90.31 94 ALA A C 1
ATOM 754 O O . ALA A 1 94 ? 3.296 -3.724 0.628 1.00 90.31 94 ALA A O 1
ATOM 755 N N . MET A 1 95 ? 3.259 -4.285 -1.545 1.00 89.25 95 MET A N 1
ATOM 756 C CA . MET A 1 95 ? 1.824 -4.585 -1.600 1.00 89.25 95 MET A CA 1
ATOM 757 C C . MET A 1 95 ? 1.441 -5.677 -0.596 1.00 89.25 95 MET A C 1
ATOM 759 O O . MET A 1 95 ? 0.513 -5.509 0.192 1.00 89.25 95 MET A O 1
ATOM 763 N N . THR A 1 96 ? 2.178 -6.792 -0.588 1.00 90.69 96 THR A N 1
ATOM 764 C CA . THR A 1 96 ? 1.890 -7.931 0.299 1.00 90.69 96 THR A CA 1
ATOM 765 C C . THR A 1 96 ? 2.027 -7.545 1.770 1.00 90.69 96 THR A C 1
A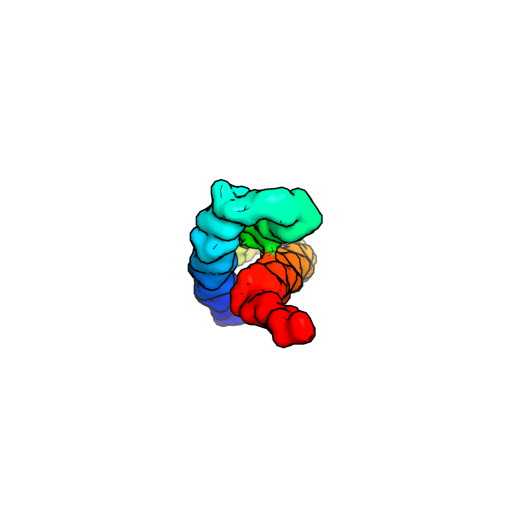TOM 767 O O . THR A 1 96 ? 1.096 -7.759 2.543 1.00 90.69 96 THR A O 1
ATOM 770 N N . SER A 1 97 ? 3.130 -6.890 2.137 1.00 92.81 97 SER A N 1
ATOM 771 C CA . SER A 1 97 ? 3.363 -6.431 3.509 1.00 92.81 97 SER A CA 1
ATOM 772 C C . SER A 1 97 ? 2.315 -5.407 3.965 1.00 92.81 97 SER A C 1
ATOM 774 O O . SER A 1 97 ? 1.837 -5.473 5.098 1.00 92.81 97 SER A O 1
ATOM 776 N N . SER A 1 98 ? 1.891 -4.506 3.073 1.00 91.81 98 SER A N 1
ATOM 777 C CA . SER A 1 98 ? 0.845 -3.516 3.367 1.00 91.81 98 SER A CA 1
ATOM 778 C C . SER A 1 98 ? -0.505 -4.183 3.632 1.00 91.81 98 SER A C 1
ATOM 780 O O . SER A 1 98 ? -1.192 -3.831 4.590 1.00 91.81 98 SER A O 1
ATOM 782 N N . MET A 1 99 ? -0.869 -5.196 2.839 1.00 93.06 99 MET A N 1
ATOM 783 C CA . MET A 1 99 ? -2.092 -5.972 3.059 1.00 93.06 99 MET A CA 1
ATOM 784 C C . MET A 1 99 ? -2.051 -6.772 4.361 1.00 93.06 99 MET A C 1
ATOM 786 O O . MET A 1 99 ? -3.044 -6.804 5.083 1.00 93.06 99 MET A O 1
ATOM 790 N N . GLU A 1 100 ? -0.929 -7.421 4.674 1.00 94.56 100 GLU A N 1
ATOM 791 C CA . GLU A 1 100 ? -0.759 -8.158 5.932 1.00 94.56 100 GLU A CA 1
ATOM 792 C C . GLU A 1 100 ? -0.884 -7.230 7.143 1.00 94.56 100 GLU A C 1
ATOM 794 O O . GLU A 1 100 ? -1.607 -7.543 8.090 1.00 94.56 100 GLU A O 1
ATOM 799 N N . ASN A 1 101 ? -0.253 -6.055 7.086 1.00 93.94 101 ASN A N 1
ATOM 800 C CA . ASN A 1 101 ? -0.359 -5.048 8.134 1.00 93.94 101 ASN A CA 1
ATOM 801 C C . ASN A 1 101 ? -1.801 -4.546 8.296 1.00 93.94 101 ASN A C 1
ATOM 803 O O . ASN A 1 101 ? -2.319 -4.551 9.410 1.00 93.94 101 ASN A O 1
ATOM 807 N N . ALA A 1 102 ? -2.482 -4.207 7.199 1.00 93.19 102 ALA A N 1
ATOM 808 C CA . ALA A 1 102 ? -3.877 -3.775 7.226 1.00 93.19 102 ALA A CA 1
ATOM 809 C C . ALA A 1 102 ? -4.822 -4.848 7.795 1.00 93.19 102 ALA A C 1
ATOM 811 O O . ALA A 1 102 ? -5.709 -4.535 8.589 1.00 93.19 102 ALA A O 1
ATOM 812 N N . LYS A 1 103 ? -4.615 -6.123 7.438 1.00 94.06 103 LYS A N 1
ATOM 813 C CA . LYS A 1 103 ? -5.373 -7.258 7.991 1.00 94.06 103 LYS A CA 1
ATOM 814 C C . LYS A 1 103 ? -5.123 -7.436 9.488 1.00 94.06 103 LYS A C 1
ATOM 816 O O . LYS A 1 103 ? -6.071 -7.689 10.224 1.00 94.06 103 LYS A O 1
ATOM 821 N N . ALA A 1 104 ? -3.879 -7.282 9.942 1.00 93.56 104 ALA A N 1
ATOM 822 C CA . ALA A 1 104 ? -3.536 -7.372 11.359 1.00 93.56 104 ALA A CA 1
ATOM 823 C C . ALA A 1 104 ? -4.177 -6.241 12.179 1.00 93.56 104 ALA A C 1
ATOM 825 O O . ALA A 1 104 ? -4.743 -6.501 13.239 1.00 93.56 104 ALA A O 1
ATOM 826 N N . VAL A 1 105 ? -4.146 -5.005 11.668 1.00 92.12 105 VAL A N 1
ATOM 827 C CA . VAL A 1 105 ? -4.828 -3.856 12.286 1.00 92.12 105 VAL A CA 1
ATOM 828 C C . VAL A 1 105 ? -6.336 -4.106 12.356 1.00 92.12 105 VAL A C 1
ATOM 830 O O . VAL A 1 105 ? -6.938 -3.959 13.416 1.00 92.12 105 VAL A O 1
ATOM 833 N N . LEU A 1 106 ? -6.945 -4.575 11.262 1.00 91.69 106 LEU A N 1
ATOM 834 C CA . LEU A 1 106 ? -8.373 -4.889 11.230 1.00 91.69 106 LEU A CA 1
ATOM 835 C C . LEU A 1 106 ? -8.757 -5.974 12.246 1.00 91.69 106 LEU A C 1
ATOM 837 O O . LEU A 1 106 ? -9.765 -5.829 12.934 1.00 91.69 106 LEU A O 1
ATOM 841 N N . ALA A 1 107 ? -7.949 -7.030 12.370 1.00 91.75 107 ALA A N 1
ATOM 842 C CA . ALA A 1 107 ? -8.178 -8.092 13.344 1.00 91.75 107 ALA A CA 1
ATOM 843 C C . ALA A 1 107 ? -8.177 -7.551 14.781 1.00 91.75 107 ALA A C 1
ATOM 845 O O . ALA A 1 107 ? -9.096 -7.853 15.532 1.00 91.75 107 ALA A O 1
ATOM 846 N N . ARG A 1 108 ? -7.221 -6.683 15.138 1.00 88.56 108 ARG A N 1
ATOM 847 C CA . ARG A 1 108 ? -7.155 -6.050 16.470 1.00 88.56 108 ARG A CA 1
ATOM 848 C C . ARG A 1 108 ? -8.364 -5.168 16.773 1.00 88.56 108 ARG A C 1
ATOM 850 O O . ARG A 1 108 ? -8.853 -5.170 17.894 1.00 88.56 108 ARG A O 1
ATOM 857 N N . ILE A 1 109 ? -8.859 -4.430 15.779 1.00 87.56 109 ILE A N 1
ATOM 858 C CA . ILE A 1 109 ? -10.052 -3.581 15.932 1.00 87.56 109 ILE A CA 1
ATOM 859 C C . ILE A 1 109 ? -11.313 -4.433 16.132 1.00 87.56 109 ILE A C 1
ATOM 861 O O . ILE A 1 109 ? -12.230 -4.036 16.848 1.00 87.56 109 ILE A O 1
ATOM 865 N N . GLN A 1 110 ? -11.375 -5.592 15.473 1.00 84.75 110 GLN A N 1
ATOM 866 C CA . GLN A 1 110 ? -12.524 -6.499 15.505 1.00 84.75 110 GLN A CA 1
ATOM 867 C C . GLN A 1 110 ? -12.462 -7.530 16.636 1.00 84.75 110 GLN A C 1
ATOM 869 O O . GLN A 1 110 ? -13.458 -8.217 16.874 1.00 84.75 110 GLN A O 1
ATOM 874 N N . GLU A 1 111 ? -11.330 -7.656 17.333 1.00 80.06 111 GLU A N 1
ATOM 875 C CA . GLU A 1 111 ? -11.220 -8.526 18.495 1.00 80.06 111 GLU A CA 1
ATOM 876 C C . GLU A 1 111 ? -12.217 -8.063 19.570 1.00 80.06 111 GLU A C 1
ATOM 878 O O . GLU A 1 111 ? -12.174 -6.911 20.016 1.00 80.06 111 GLU A O 1
ATOM 883 N N . PRO A 1 112 ? -13.145 -8.935 20.009 1.00 58.56 112 PRO A N 1
ATOM 884 C CA . PRO A 1 112 ? -14.019 -8.591 21.113 1.00 58.56 112 PRO A CA 1
ATOM 885 C C . PRO A 1 112 ? -13.138 -8.361 22.337 1.00 58.56 112 PRO A C 1
ATOM 887 O O . PRO A 1 112 ? -12.362 -9.245 22.710 1.00 58.56 112 PRO A O 1
ATOM 890 N N . LYS A 1 113 ? -13.262 -7.186 22.971 1.00 55.38 113 LYS A N 1
ATOM 891 C CA . LYS A 1 113 ? -12.661 -6.938 24.286 1.00 55.38 113 LYS A CA 1
ATOM 892 C C . LYS A 1 113 ? -13.068 -8.101 25.189 1.00 55.38 113 LYS A C 1
ATOM 894 O O . LYS A 1 113 ? -14.243 -8.213 25.539 1.00 55.38 113 LYS A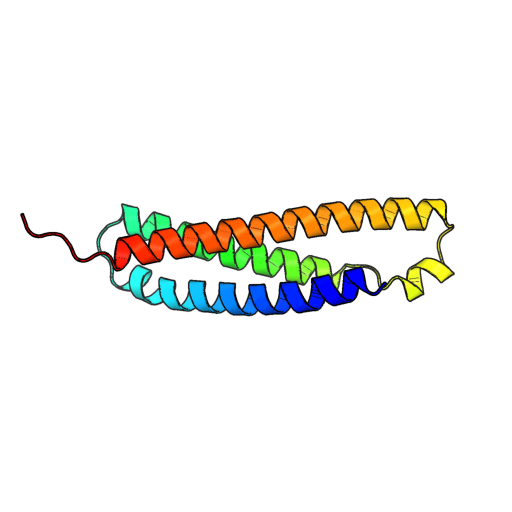 O 1
ATOM 899 N N . LYS A 1 114 ? -12.124 -8.984 25.529 1.00 48.59 114 LYS A N 1
ATOM 900 C CA . LYS A 1 114 ? -12.336 -9.963 26.594 1.00 48.59 114 LYS A CA 1
ATOM 901 C C . LYS A 1 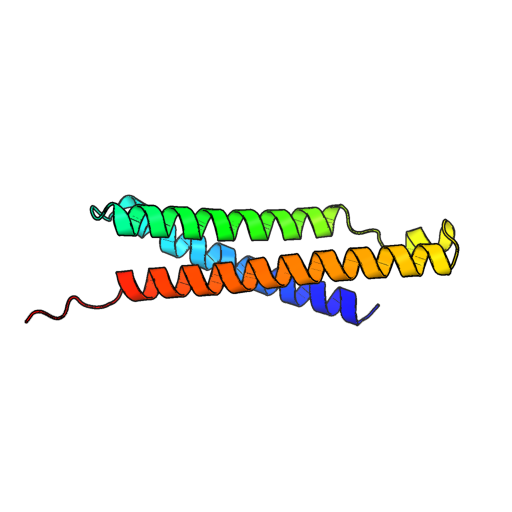114 ? -12.606 -9.146 27.853 1.00 48.59 114 LYS A C 1
ATOM 903 O O . LYS A 1 114 ? -11.731 -8.427 28.321 1.00 48.59 114 LYS A O 1
ATOM 908 N N . GLN A 1 115 ? -13.858 -9.158 28.297 1.00 40.44 115 GLN A N 1
ATOM 909 C CA . GLN A 1 115 ? -14.216 -8.694 29.626 1.00 40.44 115 GLN A CA 1
ATOM 910 C C . GLN A 1 115 ? -13.670 -9.747 30.592 1.00 40.44 115 GLN A C 1
ATOM 912 O O . GLN A 1 115 ? -14.159 -10.877 30.578 1.00 40.44 115 GLN A O 1
ATOM 917 N N . ASP A 1 116 ? -12.620 -9.390 31.330 1.00 42.16 116 ASP A N 1
ATOM 918 C CA . ASP A 1 116 ? -12.224 -10.083 32.561 1.00 42.16 116 ASP A CA 1
ATOM 919 C C . ASP A 1 116 ? -13.147 -9.662 33.717 1.00 42.16 116 ASP A C 1
ATOM 921 O O . ASP A 1 116 ? -13.532 -8.466 33.763 1.00 42.16 116 ASP A O 1
#

Sequence (116 aa):
FRKMMDVHDVAMEKIVEMNRLARTLKPYRDSLEDQALLDEINLAIERLEGADEAMMQWMATSPKLGKLRDTLDHDQIMAMLEAEQEKIDNIGKAMTSSMENAKAVLARIQEPKKQD

Secondary structure (DSSP, 8-state):
-HHHHHHHHHHHHHHHHHHHHHHHHHHHHHH---HHHHHHHHHHHHHHHHHHHHHHHHHHHS--HHHHTTTS-HHHHHHHHHHHHHHHHHHHHHHHHHHHHHHHHHHHHHS-----

pLDDT: mean 81.91, std 13.4, range [40.44, 94.56]

Nearest PDB structures (foldseek):
  7jh6-assembly4_D  TM=6.406E-01  e=8.387E-01  synthetic construct
  8dt0-assembly2_B  TM=4.249E-01  e=9.939E-01  synthetic construct
  8a1g-assembly2_B  TM=3.413E-01  e=2.913E+00  Homo sapiens